Protein AF-A0A9E3TFR6-F1 (afdb_monomer_lite)

Radius of gyration: 14.47 Å; chains: 1; bounding box: 37×36×35 Å

pLDDT: mean 74.64, std 14.59, range [40.41, 90.75]

Secondary structure (DSSP, 8-state):
---PPPPPPPPEEEEESSHHHHHHHHHHHHHT--TTEEEEE-TT-TTEEEEEE-BTB--HHHHHHHHTTEEEE-----------

Foldseek 3Di:
DCPDQADKDPWWKKFAPALVLLVQLQVVVVVVPDPFKDKDADPVDSRMIIIIGGPDDDPCVVVSCVVSRMDIHGDPPPPPPPPD

Sequence (84 aa):
MYIPPREFVPWTAARFQSEEARDRFLSGVTALENTEVEAKSMPEESRGAWLRWRPGQFLGLNDVAYANGGRIILPAARRRARLA

Structure (mmCIF, N/CA/C/O backbone):
data_AF-A0A9E3TFR6-F1
#
_entry.id   AF-A0A9E3TFR6-F1
#
loop_
_atom_site.group_PDB
_atom_site.id
_atom_site.type_symbol
_atom_site.label_atom_id
_atom_site.label_alt_id
_atom_site.label_comp_id
_atom_site.label_asym_id
_atom_site.label_entity_id
_atom_site.label_seq_id
_atom_site.pdbx_PDB_ins_code
_atom_site.Cartn_x
_atom_site.Cartn_y
_atom_site.Cartn_z
_atom_site.occupancy
_atom_site.B_iso_or_equiv
_atom_site.auth_seq_id
_atom_site.auth_comp_id
_atom_site.auth_asym_id
_atom_site.auth_atom_id
_atom_site.pdbx_PDB_model_num
ATOM 1 N N . MET A 1 1 ? -12.764 17.787 22.097 1.00 40.41 1 MET A N 1
ATOM 2 C CA . MET A 1 1 ? -13.135 16.369 21.894 1.00 40.41 1 MET A CA 1
ATOM 3 C C . MET A 1 1 ? -11.909 15.630 21.390 1.00 40.41 1 MET A C 1
ATOM 5 O O . MET A 1 1 ? -11.472 15.906 20.283 1.00 40.41 1 MET A O 1
ATOM 9 N N . TYR A 1 2 ? -11.321 14.756 22.206 1.00 41.56 2 TYR A N 1
ATOM 10 C CA . TYR A 1 2 ? -10.273 13.839 21.759 1.00 41.56 2 TYR A CA 1
ATOM 11 C C . TYR A 1 2 ? -10.971 12.683 21.040 1.00 41.56 2 TYR A C 1
ATOM 13 O O . TYR A 1 2 ? -11.580 11.831 21.682 1.00 41.56 2 TYR A O 1
ATOM 21 N N . ILE A 1 3 ? -10.993 12.718 19.709 1.00 54.97 3 ILE A N 1
ATOM 22 C CA . ILE A 1 3 ? -11.442 11.572 18.919 1.00 54.97 3 ILE A CA 1
ATOM 23 C C . ILE A 1 3 ? -10.261 10.599 18.951 1.00 54.97 3 ILE A C 1
ATOM 25 O O . ILE A 1 3 ? -9.195 10.971 18.455 1.00 54.97 3 ILE A O 1
ATOM 29 N N . PRO A 1 4 ? -10.389 9.412 19.570 1.00 55.06 4 PRO A N 1
ATOM 30 C CA . PRO A 1 4 ? -9.291 8.459 19.594 1.00 55.06 4 PRO A CA 1
ATOM 31 C C . PRO A 1 4 ? -8.844 8.188 18.152 1.00 55.06 4 PRO A C 1
ATOM 33 O O . PRO A 1 4 ? -9.706 8.067 17.270 1.00 55.06 4 PRO A O 1
ATOM 36 N N . PRO A 1 5 ? -7.526 8.135 17.884 1.00 58.66 5 PRO A N 1
ATOM 37 C CA . PRO A 1 5 ? -7.039 7.821 16.553 1.00 58.66 5 PRO A CA 1
ATOM 38 C C . PRO A 1 5 ? -7.661 6.495 16.130 1.00 58.66 5 PRO A C 1
ATOM 40 O O . PRO A 1 5 ? -7.499 5.481 16.807 1.00 58.66 5 PRO A O 1
ATOM 43 N N . ARG A 1 6 ? -8.433 6.521 15.040 1.00 68.44 6 ARG A N 1
ATOM 44 C CA . ARG A 1 6 ? -9.050 5.308 14.508 1.00 68.44 6 ARG A CA 1
ATOM 45 C C . ARG A 1 6 ? -7.936 4.321 14.192 1.00 68.44 6 ARG A C 1
ATOM 47 O O . ARG A 1 6 ? -6.932 4.699 13.588 1.00 68.44 6 ARG A O 1
ATOM 54 N N . GLU A 1 7 ? -8.100 3.088 14.649 1.00 79.50 7 GLU A N 1
ATOM 55 C CA . GLU A 1 7 ? -7.099 2.050 14.443 1.00 79.50 7 GLU A CA 1
ATOM 56 C C . GLU A 1 7 ? -6.839 1.852 12.947 1.00 79.50 7 GLU A C 1
ATOM 58 O O . GLU A 1 7 ? -7.724 2.042 12.105 1.00 79.50 7 GLU A O 1
ATOM 63 N N . PHE A 1 8 ? -5.601 1.488 12.612 1.00 81.44 8 PHE A N 1
ATOM 64 C CA . PHE A 1 8 ? -5.274 1.104 11.247 1.00 81.44 8 PHE A CA 1
ATOM 65 C C . PHE A 1 8 ? -6.132 -0.087 10.827 1.00 81.44 8 PHE A C 1
ATOM 67 O O . PHE A 1 8 ? -6.281 -1.054 11.577 1.00 81.44 8 PHE A O 1
ATOM 74 N N . VAL A 1 9 ? -6.638 -0.051 9.595 1.00 81.44 9 VAL A N 1
ATOM 75 C CA . VAL A 1 9 ? -7.214 -1.247 8.985 1.00 81.44 9 VAL A CA 1
ATOM 76 C C . VAL A 1 9 ? -6.142 -2.340 8.858 1.00 81.44 9 VAL A C 1
ATOM 78 O O . VAL A 1 9 ? -4.943 -2.038 8.829 1.00 81.44 9 VAL A O 1
ATOM 81 N N . PRO A 1 10 ? -6.537 -3.620 8.757 1.00 85.69 10 PRO A N 1
ATOM 82 C CA . PRO A 1 10 ? -5.601 -4.692 8.450 1.00 85.69 10 PRO A CA 1
ATOM 83 C C . PRO A 1 10 ? -4.796 -4.418 7.175 1.00 85.69 10 PRO A C 1
ATOM 85 O O . PRO A 1 10 ? -5.272 -3.757 6.247 1.00 85.69 10 PRO A O 1
ATOM 88 N N . TRP A 1 11 ? -3.590 -4.987 7.113 1.00 86.44 11 TRP A N 1
ATOM 89 C CA . TRP A 1 11 ? -2.778 -4.956 5.900 1.00 86.44 11 TRP A CA 1
ATOM 90 C C . TRP A 1 11 ? -3.576 -5.502 4.714 1.00 86.44 11 TRP A C 1
ATOM 92 O O . TRP A 1 11 ? -4.087 -6.621 4.733 1.00 86.44 11 TRP A O 1
ATOM 102 N N . THR A 1 12 ? -3.671 -4.677 3.684 1.00 85.50 12 THR A N 1
ATOM 103 C CA . THR A 1 12 ? -4.414 -4.911 2.457 1.00 85.50 12 THR A CA 1
ATOM 104 C C . THR A 1 12 ? -3.426 -4.998 1.306 1.00 85.50 12 THR A C 1
ATOM 106 O O . THR A 1 12 ? -2.493 -4.200 1.216 1.00 85.50 12 THR A O 1
ATOM 109 N N . ALA A 1 13 ? -3.610 -5.981 0.431 1.00 88.25 13 ALA A N 1
ATOM 110 C CA . ALA A 1 13 ? -2.756 -6.137 -0.733 1.00 88.25 13 ALA A CA 1
ATOM 111 C C . ALA A 1 13 ? -3.142 -5.123 -1.814 1.00 88.25 13 ALA A C 1
ATOM 113 O O . ALA A 1 13 ? -4.321 -4.944 -2.102 1.00 88.25 13 ALA A O 1
ATOM 114 N N . ALA A 1 14 ? -2.164 -4.502 -2.461 1.00 86.56 14 ALA A N 1
ATOM 115 C CA . ALA A 1 14 ? -2.354 -3.758 -3.696 1.00 86.56 14 ALA A CA 1
ATOM 116 C C . ALA A 1 14 ? -1.454 -4.322 -4.785 1.00 86.56 14 ALA A C 1
ATOM 118 O O . ALA A 1 14 ? -0.315 -4.709 -4.523 1.00 86.56 14 ALA A O 1
ATOM 119 N N . ARG A 1 15 ? -1.976 -4.357 -6.011 1.00 88.00 15 ARG A N 1
ATOM 120 C CA . ARG A 1 15 ? -1.230 -4.777 -7.197 1.00 88.00 15 ARG A CA 1
ATOM 121 C C . ARG A 1 15 ? -1.168 -3.633 -8.193 1.00 88.00 15 ARG A C 1
ATOM 123 O O . ARG A 1 15 ? -2.188 -3.012 -8.472 1.00 88.00 15 ARG A O 1
ATOM 130 N N . PHE A 1 16 ? 0.009 -3.401 -8.748 1.00 87.31 16 PHE A N 1
ATOM 131 C CA . PHE A 1 16 ? 0.279 -2.359 -9.728 1.00 87.31 16 PHE A CA 1
ATOM 132 C C . PHE A 1 16 ? 0.481 -2.959 -11.118 1.00 87.31 16 PHE A C 1
ATOM 134 O O . PHE A 1 16 ? 0.793 -4.144 -11.272 1.00 87.31 16 PHE A O 1
ATOM 141 N N . GLN A 1 17 ? 0.289 -2.140 -12.148 1.00 87.00 17 GLN A N 1
ATOM 142 C CA . GLN A 1 17 ? 0.517 -2.546 -13.535 1.00 87.00 17 GLN A CA 1
ATOM 143 C C . GLN A 1 17 ? 1.984 -2.928 -13.811 1.00 87.00 17 GLN A C 1
ATOM 145 O O . GLN A 1 17 ? 2.240 -3.917 -14.503 1.00 87.00 17 GLN A O 1
ATOM 150 N N . SER A 1 18 ? 2.934 -2.207 -13.206 1.00 88.06 18 SER A N 1
ATOM 151 C CA . SER A 1 18 ? 4.381 -2.415 -13.330 1.00 88.06 18 SER A CA 1
ATOM 152 C C . SER A 1 18 ? 5.105 -2.205 -11.995 1.00 88.06 18 SER A C 1
ATOM 154 O O . SER A 1 18 ? 4.539 -1.660 -11.045 1.00 88.06 18 SER A O 1
ATOM 156 N N . GLU A 1 19 ? 6.361 -2.654 -11.930 1.00 89.62 19 GLU A N 1
ATOM 157 C CA . GLU A 1 19 ? 7.239 -2.450 -10.772 1.00 89.62 19 GLU A CA 1
ATOM 158 C C . GLU A 1 19 ? 7.522 -0.957 -10.535 1.00 89.62 19 GLU A C 1
ATOM 160 O O . GLU A 1 19 ? 7.368 -0.460 -9.424 1.00 89.62 19 GLU A O 1
ATOM 165 N N . GLU A 1 20 ? 7.799 -0.204 -11.601 1.00 88.00 20 GLU A N 1
ATOM 166 C CA . GLU A 1 20 ? 8.004 1.247 -11.522 1.00 88.00 20 GLU A CA 1
ATOM 167 C C . GLU A 1 20 ? 6.790 1.975 -10.934 1.00 88.00 20 GLU A C 1
ATOM 169 O O . GLU A 1 20 ? 6.928 2.952 -10.200 1.00 88.00 20 GLU A O 1
ATOM 174 N N . ALA A 1 21 ? 5.583 1.505 -11.252 1.00 86.38 21 ALA A N 1
ATOM 175 C CA . ALA A 1 21 ? 4.357 2.110 -10.759 1.00 86.38 21 ALA A CA 1
ATOM 176 C C . ALA A 1 21 ? 4.137 1.815 -9.262 1.00 86.38 21 ALA A C 1
ATOM 178 O O . ALA A 1 21 ? 3.722 2.703 -8.515 1.00 86.38 21 ALA A O 1
ATOM 179 N N . ARG A 1 22 ? 4.508 0.611 -8.799 1.00 90.31 22 ARG A N 1
ATOM 180 C CA . ARG A 1 22 ? 4.611 0.281 -7.366 1.00 90.31 22 ARG A CA 1
ATOM 181 C C . ARG A 1 22 ? 5.611 1.209 -6.671 1.00 90.31 22 ARG A C 1
ATOM 183 O O . ARG A 1 22 ? 5.304 1.736 -5.607 1.00 90.31 22 ARG A O 1
ATOM 190 N N . ASP A 1 23 ? 6.782 1.431 -7.257 1.00 89.25 23 ASP A N 1
ATOM 191 C CA . ASP A 1 23 ? 7.844 2.218 -6.618 1.00 89.25 23 ASP A CA 1
ATOM 192 C C . ASP A 1 23 ? 7.513 3.706 -6.540 1.00 89.25 23 ASP A C 1
ATOM 194 O O . ASP A 1 23 ? 7.701 4.323 -5.490 1.00 89.25 23 ASP A O 1
ATOM 198 N N . ARG A 1 24 ? 6.926 4.275 -7.601 1.00 87.19 24 ARG A N 1
ATOM 199 C CA . ARG A 1 24 ? 6.384 5.643 -7.565 1.00 87.19 24 ARG A CA 1
ATOM 200 C C . ARG A 1 24 ? 5.306 5.790 -6.500 1.00 87.19 24 ARG A C 1
ATOM 202 O O . ARG A 1 24 ? 5.303 6.781 -5.775 1.00 87.19 24 ARG A O 1
ATOM 209 N N . PHE A 1 25 ? 4.436 4.792 -6.361 1.00 86.06 25 PHE A N 1
ATOM 210 C CA . PHE A 1 25 ? 3.443 4.768 -5.295 1.00 86.06 25 PHE A CA 1
ATOM 211 C C . PHE A 1 25 ? 4.097 4.748 -3.901 1.00 86.06 25 PHE A C 1
ATOM 213 O O . PHE A 1 25 ? 3.742 5.566 -3.055 1.00 86.06 25 PHE A O 1
ATOM 220 N N . LEU A 1 26 ? 5.065 3.856 -3.653 1.00 86.56 26 LEU A N 1
ATOM 221 C CA . LEU A 1 26 ? 5.753 3.749 -2.357 1.00 86.56 26 LEU A CA 1
ATOM 222 C C . LEU A 1 26 ? 6.490 5.046 -1.999 1.00 86.56 26 LEU A C 1
ATOM 224 O O . LEU A 1 26 ? 6.421 5.512 -0.859 1.00 86.56 26 LEU A O 1
ATOM 228 N N . SER A 1 27 ? 7.146 5.656 -2.986 1.00 86.31 27 SER A N 1
ATOM 229 C CA . SER A 1 27 ? 7.803 6.952 -2.839 1.00 86.31 27 SER A CA 1
ATOM 230 C C . SER A 1 27 ? 6.795 8.066 -2.538 1.00 86.31 27 SER A C 1
ATOM 232 O O . SER A 1 27 ? 7.004 8.831 -1.600 1.00 86.31 27 SER A O 1
ATOM 234 N N . GLY A 1 28 ? 5.663 8.101 -3.249 1.00 82.00 28 GLY A N 1
ATOM 235 C CA . GLY A 1 28 ? 4.583 9.059 -3.010 1.00 82.00 28 GLY A CA 1
ATOM 236 C C . GLY A 1 28 ? 3.975 8.940 -1.613 1.00 82.00 28 GLY A C 1
ATOM 237 O O . GLY A 1 28 ? 3.762 9.951 -0.955 1.00 82.00 28 GLY A O 1
ATOM 238 N N . VAL A 1 29 ? 3.759 7.716 -1.117 1.00 80.12 29 VAL A N 1
ATOM 239 C CA . VAL A 1 29 ? 3.275 7.489 0.256 1.00 80.12 29 VAL A CA 1
ATOM 240 C C . VAL A 1 29 ? 4.297 7.943 1.294 1.00 80.12 29 VAL A C 1
ATOM 242 O O . VAL A 1 29 ? 3.922 8.587 2.268 1.00 80.12 29 VAL A O 1
ATOM 245 N N . THR A 1 30 ? 5.582 7.658 1.075 1.00 80.31 30 THR A N 1
ATOM 246 C CA . THR A 1 30 ? 6.655 8.101 1.981 1.00 80.31 30 THR A CA 1
ATOM 247 C C . THR A 1 30 ? 6.755 9.629 2.023 1.00 80.31 30 THR A C 1
ATOM 249 O O . THR A 1 30 ? 6.990 10.204 3.081 1.00 80.31 30 THR A O 1
ATOM 252 N N . ALA A 1 31 ? 6.526 10.293 0.886 1.00 77.81 31 ALA A N 1
ATOM 253 C CA . ALA A 1 31 ? 6.569 11.747 0.765 1.00 77.81 31 ALA A CA 1
ATOM 254 C C . ALA A 1 31 ? 5.365 12.468 1.391 1.00 77.81 31 ALA A C 1
ATOM 256 O O . ALA A 1 31 ? 5.446 13.669 1.626 1.00 77.81 31 ALA A O 1
ATOM 257 N N . LEU A 1 32 ? 4.256 11.775 1.671 1.00 72.19 32 LEU A N 1
ATOM 258 C CA . LEU A 1 32 ? 3.061 12.411 2.231 1.00 72.19 32 LEU A CA 1
ATOM 259 C C . LEU A 1 32 ? 3.239 12.885 3.686 1.00 72.19 32 LEU A C 1
ATOM 261 O O . LEU A 1 32 ? 2.315 13.510 4.195 1.00 72.19 32 LEU A O 1
ATOM 265 N N . GLU A 1 33 ? 4.367 12.584 4.356 1.00 66.19 33 GLU A N 1
ATOM 266 C CA . GLU A 1 33 ? 4.652 12.862 5.787 1.00 66.19 33 GLU A CA 1
ATOM 267 C C . GLU A 1 33 ? 3.470 12.552 6.729 1.00 66.19 33 GLU A C 1
ATOM 269 O O . GLU A 1 33 ? 3.371 13.052 7.850 1.00 66.19 33 GLU A O 1
ATOM 274 N N . ASN A 1 34 ? 2.543 11.707 6.277 1.00 67.50 34 ASN A N 1
ATOM 275 C CA . ASN A 1 34 ? 1.272 11.509 6.935 1.00 67.50 34 ASN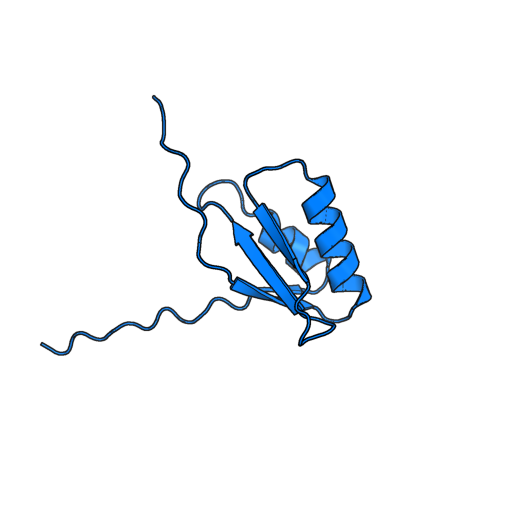 A CA 1
ATOM 276 C C . ASN A 1 34 ? 1.293 10.164 7.658 1.00 67.50 34 ASN A C 1
ATOM 278 O O . ASN A 1 34 ? 1.359 9.103 7.040 1.00 67.50 34 ASN A O 1
ATOM 282 N N . THR A 1 35 ? 1.191 10.210 8.987 1.00 71.38 35 THR A N 1
ATOM 283 C CA . THR A 1 35 ? 1.162 9.030 9.876 1.00 71.38 35 THR A CA 1
ATOM 284 C C . THR A 1 35 ? -0.105 8.175 9.736 1.00 71.38 35 THR A C 1
ATOM 286 O O . THR A 1 35 ? -0.320 7.233 10.498 1.00 71.38 35 THR A O 1
ATOM 289 N N . GLU A 1 36 ? -0.980 8.510 8.792 1.00 78.00 36 GLU A N 1
ATOM 290 C CA . GLU A 1 36 ? -2.273 7.865 8.586 1.00 78.00 36 GLU A CA 1
ATOM 291 C C . GLU A 1 36 ? -2.249 6.741 7.551 1.00 78.00 36 GLU A C 1
ATOM 293 O O . GLU A 1 36 ? -3.217 5.978 7.471 1.00 78.00 36 GLU A O 1
ATOM 298 N N . VAL A 1 37 ? -1.160 6.614 6.788 1.00 80.44 37 VAL A N 1
ATOM 299 C CA . VAL A 1 37 ? -0.973 5.582 5.767 1.00 80.44 37 VAL A CA 1
ATOM 300 C C . VAL A 1 37 ? 0.388 4.933 5.930 1.00 80.44 37 VAL A C 1
ATOM 302 O O . VAL A 1 37 ? 1.399 5.606 6.077 1.00 80.44 37 VAL A O 1
ATOM 305 N N . GLU A 1 38 ? 0.419 3.611 5.826 1.00 85.44 38 GLU A N 1
ATOM 306 C CA . GLU A 1 38 ? 1.662 2.868 5.713 1.00 85.44 38 GLU A CA 1
ATOM 307 C C . GLU A 1 38 ? 1.637 1.971 4.484 1.00 85.44 38 GLU A C 1
ATOM 309 O O . GLU A 1 38 ? 0.641 1.295 4.203 1.00 85.44 38 GLU A O 1
ATOM 314 N N . ALA A 1 39 ? 2.762 1.944 3.774 1.00 87.44 39 ALA A N 1
ATOM 315 C CA . ALA A 1 39 ? 2.968 1.109 2.607 1.00 87.44 39 ALA A CA 1
ATOM 316 C C . ALA A 1 39 ? 4.339 0.428 2.659 1.00 87.44 39 ALA A C 1
ATOM 318 O O . ALA A 1 39 ? 5.323 1.027 3.085 1.00 87.44 39 ALA A O 1
ATOM 319 N N . LYS A 1 40 ? 4.409 -0.827 2.214 1.00 90.06 40 LYS A N 1
ATOM 320 C CA . LYS A 1 40 ? 5.660 -1.589 2.079 1.00 90.06 40 LYS A CA 1
ATOM 321 C C . LYS A 1 40 ? 5.607 -2.492 0.853 1.00 90.06 40 LYS A C 1
ATOM 323 O O . LYS A 1 40 ? 4.531 -2.958 0.479 1.00 90.06 40 LYS A O 1
ATOM 328 N N . SER A 1 41 ? 6.751 -2.762 0.234 1.00 88.69 41 SER A N 1
ATOM 329 C CA . SER A 1 41 ? 6.834 -3.693 -0.894 1.00 88.69 41 SER A CA 1
ATOM 330 C C . SER A 1 41 ? 6.469 -5.123 -0.475 1.00 88.69 41 SER A C 1
ATOM 332 O O . SER A 1 41 ? 6.641 -5.524 0.681 1.00 88.69 41 SER A O 1
ATOM 334 N N . MET A 1 42 ? 5.928 -5.898 -1.417 1.00 89.62 42 MET A N 1
ATOM 335 C CA . MET A 1 42 ? 5.755 -7.339 -1.247 1.00 89.62 42 MET A CA 1
ATOM 336 C C . MET A 1 42 ? 6.996 -8.068 -1.772 1.00 89.62 42 MET A C 1
ATOM 338 O O . MET A 1 42 ? 7.285 -7.956 -2.960 1.00 89.62 42 MET A O 1
ATOM 342 N N . PRO A 1 43 ? 7.712 -8.844 -0.941 1.00 80.31 43 PRO A N 1
ATOM 343 C CA . PRO A 1 43 ? 8.899 -9.568 -1.401 1.00 80.31 43 PRO A CA 1
ATOM 344 C C . PRO A 1 43 ? 8.567 -10.683 -2.407 1.00 80.31 43 PRO A C 1
ATOM 346 O O . PRO A 1 43 ? 9.392 -11.015 -3.247 1.00 80.31 43 PRO A O 1
ATOM 349 N N . GLU A 1 44 ? 7.356 -11.241 -2.347 1.00 84.94 44 GLU A N 1
ATOM 350 C CA . GLU A 1 44 ? 6.915 -12.359 -3.197 1.00 84.94 44 GLU A CA 1
ATOM 351 C C . GLU A 1 44 ? 6.275 -11.909 -4.522 1.00 84.94 44 GLU A C 1
ATOM 353 O O . GLU A 1 44 ? 5.990 -12.730 -5.389 1.00 84.94 44 GLU A O 1
ATOM 358 N N . GLU A 1 45 ? 6.022 -10.609 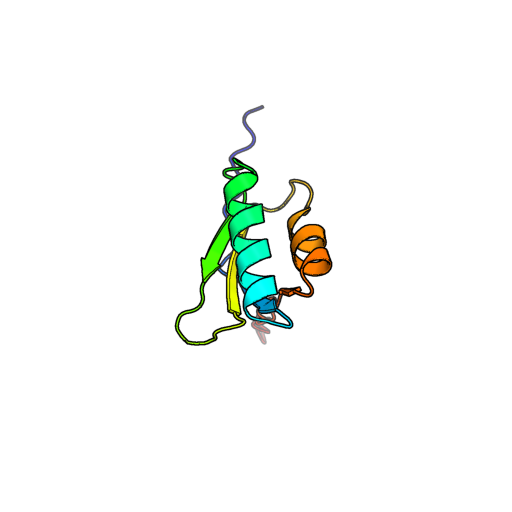-4.698 1.00 84.31 45 GLU A N 1
ATOM 359 C CA . GLU A 1 45 ? 5.335 -10.073 -5.871 1.00 84.31 45 GLU A CA 1
ATOM 360 C C . GLU A 1 45 ? 5.956 -8.722 -6.245 1.00 84.31 45 GLU A C 1
ATOM 362 O O . GLU A 1 45 ? 5.658 -7.697 -5.634 1.00 84.31 45 GLU A O 1
ATOM 367 N N . SER A 1 46 ? 6.773 -8.695 -7.303 1.00 85.88 46 SER A N 1
ATOM 368 C CA . SER A 1 46 ? 7.447 -7.482 -7.801 1.00 85.88 46 SER A CA 1
ATOM 369 C C . SER A 1 46 ? 6.486 -6.335 -8.133 1.00 85.88 46 SER A C 1
ATOM 371 O O . SER A 1 46 ? 6.865 -5.174 -8.161 1.00 85.88 46 SER A O 1
ATOM 373 N N . ARG A 1 47 ? 5.202 -6.612 -8.352 1.00 89.56 47 ARG A N 1
ATOM 374 C CA . ARG A 1 47 ? 4.181 -5.578 -8.592 1.00 89.56 47 ARG A CA 1
ATOM 375 C C . ARG A 1 47 ? 3.249 -5.363 -7.402 1.00 89.56 47 ARG A C 1
ATOM 377 O O . ARG A 1 47 ? 2.203 -4.740 -7.557 1.00 89.56 47 ARG A O 1
ATOM 384 N N . GLY A 1 48 ? 3.574 -5.926 -6.246 1.00 89.88 48 GLY A N 1
ATOM 385 C CA . GLY A 1 48 ? 2.746 -5.917 -5.050 1.00 89.88 48 GLY A CA 1
ATOM 386 C C . GLY A 1 48 ? 3.243 -4.931 -3.996 1.00 89.88 48 GLY A C 1
ATOM 387 O O . GLY A 1 48 ? 4.446 -4.779 -3.783 1.00 89.88 48 GLY A O 1
ATOM 388 N N . ALA A 1 49 ? 2.309 -4.303 -3.286 1.00 90.75 49 ALA A N 1
ATOM 389 C CA . ALA A 1 49 ? 2.589 -3.588 -2.044 1.00 90.75 49 ALA A CA 1
ATOM 390 C C . ALA A 1 49 ? 1.543 -3.930 -0.980 1.00 90.75 49 ALA A C 1
ATOM 392 O O . ALA A 1 49 ? 0.358 -4.083 -1.276 1.00 90.75 49 ALA A O 1
ATOM 393 N N . TRP A 1 50 ? 1.978 -4.036 0.270 1.00 89.44 50 TRP A N 1
ATOM 394 C CA . TRP A 1 50 ? 1.095 -4.085 1.428 1.00 89.44 50 TRP A CA 1
ATOM 395 C C . TRP A 1 50 ? 0.782 -2.668 1.881 1.00 89.44 50 TRP A C 1
ATOM 397 O O . TRP A 1 50 ? 1.702 -1.873 2.057 1.00 89.44 50 TRP A O 1
ATOM 407 N N . LEU A 1 51 ? -0.498 -2.383 2.115 1.00 86.50 51 LEU A N 1
ATOM 408 C CA . LEU A 1 51 ? -1.006 -1.075 2.522 1.00 86.50 51 LEU A CA 1
ATOM 409 C C . LEU A 1 51 ? -1.863 -1.190 3.782 1.00 86.50 51 LEU A C 1
ATOM 411 O O . LEU A 1 51 ? -2.642 -2.133 3.907 1.00 86.50 51 LEU A O 1
ATOM 415 N N . ARG A 1 52 ? -1.791 -0.216 4.684 1.00 84.69 52 ARG A N 1
ATOM 416 C CA . ARG A 1 52 ? -2.796 -0.012 5.738 1.00 84.69 52 ARG A CA 1
ATOM 417 C C . ARG A 1 52 ? -3.029 1.474 5.962 1.00 84.69 52 ARG A C 1
ATOM 419 O O . ARG A 1 52 ? -2.131 2.281 5.753 1.00 84.69 52 ARG A O 1
ATOM 426 N N . TRP A 1 53 ? -4.235 1.835 6.382 1.00 83.19 53 TRP A N 1
ATOM 427 C CA . TRP A 1 53 ? -4.627 3.228 6.603 1.00 83.19 53 TRP A CA 1
ATOM 428 C C . TRP A 1 53 ? -5.612 3.370 7.759 1.00 83.19 53 TRP A C 1
ATOM 430 O O . TRP A 1 53 ? -6.244 2.395 8.171 1.00 83.19 53 TRP A O 1
ATOM 440 N N . ARG A 1 54 ? -5.773 4.587 8.277 1.00 80.25 54 ARG A N 1
ATOM 441 C CA . ARG A 1 54 ? -6.811 4.901 9.270 1.00 80.25 54 ARG A CA 1
ATOM 442 C C . ARG A 1 54 ? -8.114 5.319 8.570 1.00 80.25 54 ARG A C 1
ATOM 444 O O . ARG A 1 54 ? -8.090 6.187 7.700 1.00 80.25 54 ARG A O 1
ATOM 451 N N . PRO A 1 55 ? -9.270 4.709 8.885 1.00 73.12 55 PRO A N 1
ATOM 452 C CA . PRO A 1 55 ? -10.517 4.995 8.178 1.00 73.12 55 PRO A CA 1
ATOM 453 C C . PRO A 1 55 ? -11.080 6.379 8.537 1.00 73.12 55 PRO A C 1
ATOM 455 O O . PRO A 1 55 ? -11.259 6.688 9.708 1.00 73.12 55 PRO A O 1
ATOM 458 N N . GLY A 1 56 ? -11.479 7.186 7.550 1.00 66.62 56 GLY A N 1
ATOM 459 C CA . GLY A 1 56 ? -12.245 8.426 7.760 1.00 66.62 56 GLY A CA 1
ATOM 460 C C . GLY A 1 56 ? -11.500 9.744 7.609 1.00 66.62 56 GLY A C 1
ATOM 461 O O . GLY A 1 56 ? -12.142 10.782 7.739 1.00 66.62 56 GLY A O 1
ATOM 462 N N . GLN A 1 57 ? -10.210 9.715 7.294 1.00 58.25 57 GLN A N 1
ATOM 463 C CA . GLN A 1 57 ? -9.569 10.829 6.605 1.00 58.25 57 GLN A CA 1
ATOM 464 C C . GLN A 1 57 ? -9.473 10.496 5.118 1.00 58.25 57 GLN A C 1
ATOM 466 O O . GLN A 1 57 ? -9.358 9.329 4.740 1.00 58.25 57 GLN A O 1
ATOM 4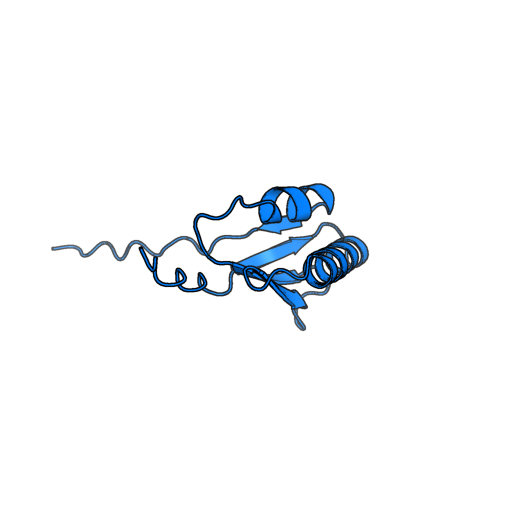71 N N . PHE A 1 58 ? -9.680 11.518 4.290 1.00 53.44 58 PHE A N 1
ATOM 472 C CA . PHE A 1 58 ? -9.957 11.413 2.861 1.00 53.44 58 PHE A CA 1
ATOM 473 C C . PHE A 1 58 ? -8.937 10.491 2.178 1.00 53.44 58 PHE A C 1
ATOM 475 O O . PHE A 1 58 ? -7.732 10.727 2.233 1.00 53.44 58 PHE A O 1
ATOM 482 N N . LEU A 1 59 ? -9.431 9.401 1.582 1.00 58.34 59 LEU A N 1
ATOM 483 C CA . LEU A 1 59 ? -8.637 8.319 1.000 1.00 58.34 59 LEU A CA 1
ATOM 484 C C . LEU A 1 59 ? -7.994 8.750 -0.326 1.00 58.34 59 LEU A C 1
ATOM 486 O O . LEU A 1 59 ? -8.230 8.123 -1.357 1.00 58.34 59 LEU A O 1
ATOM 490 N N . GLY A 1 60 ? -7.107 9.748 -0.284 1.00 63.38 60 GLY A N 1
ATOM 491 C CA . GLY A 1 60 ? -6.184 10.045 -1.384 1.00 63.38 60 GLY A CA 1
ATOM 492 C C . GLY A 1 60 ? -5.324 8.830 -1.747 1.00 63.38 60 GLY A C 1
ATOM 493 O O . GLY A 1 60 ? -4.753 8.766 -2.817 1.00 63.38 60 GLY A O 1
ATOM 494 N N . LEU A 1 61 ? -5.293 7.804 -0.898 1.00 68.00 61 LEU A N 1
ATOM 495 C CA . LEU A 1 61 ? -4.708 6.494 -1.164 1.00 68.00 61 LEU A CA 1
ATOM 496 C C . LEU A 1 61 ? -5.318 5.788 -2.385 1.00 68.00 61 LEU A C 1
ATOM 498 O O . LEU A 1 61 ? -4.581 5.169 -3.147 1.00 68.00 61 LEU A O 1
ATOM 502 N N . ASN A 1 62 ? -6.639 5.884 -2.584 1.00 69.62 62 ASN A N 1
ATOM 503 C CA . ASN A 1 62 ? -7.277 5.343 -3.787 1.00 69.62 62 ASN A CA 1
ATOM 504 C C . ASN A 1 62 ? -6.866 6.149 -5.017 1.00 69.62 62 ASN A C 1
ATOM 506 O O . ASN A 1 62 ? -6.546 5.551 -6.038 1.00 69.62 62 ASN A O 1
ATOM 510 N N . ASP A 1 63 ? -6.808 7.476 -4.899 1.00 70.31 63 ASP A N 1
ATOM 511 C CA . ASP A 1 63 ? -6.401 8.363 -5.991 1.00 70.31 63 ASP A CA 1
ATOM 512 C C . ASP A 1 63 ? -4.922 8.172 -6.348 1.00 70.31 63 ASP A C 1
ATOM 514 O O . ASP A 1 63 ? -4.574 8.086 -7.519 1.00 70.31 63 ASP A O 1
ATOM 518 N N . VAL A 1 64 ? -4.047 8.018 -5.352 1.00 71.38 64 VAL A N 1
ATOM 519 C CA . VAL A 1 64 ? -2.610 7.764 -5.517 1.00 71.38 64 VAL A CA 1
ATOM 520 C C . VAL A 1 64 ? -2.374 6.358 -6.062 1.00 71.38 64 VAL A C 1
ATOM 522 O O . VAL A 1 64 ? -1.548 6.189 -6.959 1.00 71.38 64 VAL A O 1
ATOM 525 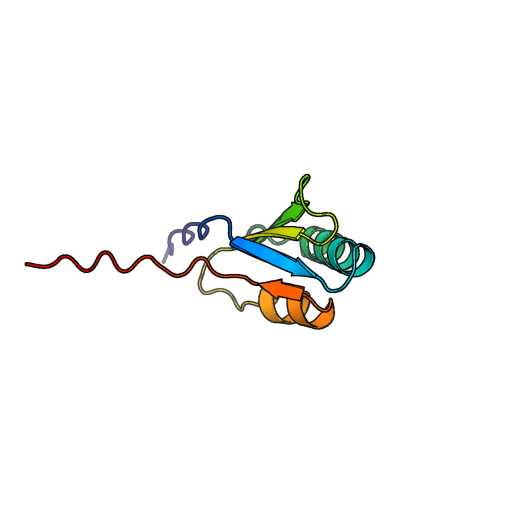N N . ALA A 1 65 ? -3.107 5.345 -5.585 1.00 74.12 65 ALA A N 1
ATOM 526 C CA . ALA A 1 65 ? -3.058 4.008 -6.169 1.00 74.12 65 ALA A CA 1
ATOM 527 C C . ALA A 1 65 ? -3.520 4.050 -7.630 1.00 74.12 65 ALA A C 1
ATOM 529 O O . ALA A 1 65 ? -2.796 3.577 -8.499 1.00 74.12 65 ALA A O 1
ATOM 530 N N . TYR A 1 66 ? -4.656 4.683 -7.921 1.00 72.25 66 TYR A N 1
ATOM 531 C CA . TYR A 1 66 ? -5.200 4.808 -9.272 1.00 72.25 66 TYR A CA 1
ATOM 532 C C . TYR A 1 66 ? -4.271 5.586 -10.216 1.00 72.25 66 TYR A C 1
ATOM 534 O O . TYR A 1 66 ? -3.984 5.113 -11.314 1.00 72.25 66 TYR A O 1
ATOM 542 N N . ALA A 1 67 ? -3.722 6.723 -9.776 1.00 75.44 67 ALA A N 1
ATOM 543 C CA . ALA A 1 67 ? -2.761 7.529 -10.534 1.00 75.44 67 ALA A CA 1
ATOM 544 C C . ALA A 1 67 ? -1.486 6.749 -10.884 1.00 75.44 67 ALA A C 1
ATOM 546 O O . ALA A 1 67 ? -0.862 6.997 -11.913 1.00 75.44 67 ALA A O 1
ATOM 547 N N . ASN A 1 68 ? -1.126 5.767 -10.056 1.00 77.12 68 ASN A N 1
ATOM 548 C CA . ASN A 1 68 ? -0.009 4.861 -10.293 1.00 77.12 68 ASN A CA 1
ATOM 549 C C . ASN A 1 68 ? -0.457 3.508 -10.885 1.00 77.12 68 ASN A C 1
ATOM 551 O O . ASN A 1 68 ? 0.272 2.524 -10.800 1.00 77.12 68 ASN A O 1
ATOM 555 N N . GLY A 1 69 ? -1.648 3.405 -11.485 1.00 80.44 69 GLY A N 1
ATOM 556 C CA . GLY A 1 69 ? -2.119 2.167 -12.125 1.00 80.44 69 GLY A CA 1
ATOM 557 C C . GLY A 1 69 ? -2.221 0.974 -11.165 1.00 80.44 69 GLY A C 1
ATOM 558 O O . GLY A 1 69 ? -1.976 -0.174 -11.543 1.00 80.44 69 GLY A O 1
ATOM 559 N N . GLY A 1 70 ? -2.505 1.263 -9.901 1.00 80.62 70 GLY A N 1
ATOM 560 C CA . GLY A 1 70 ? -2.668 0.328 -8.804 1.00 80.62 70 GLY A CA 1
ATOM 561 C C . GLY A 1 70 ? -4.127 -0.041 -8.570 1.00 80.62 70 GLY A C 1
ATOM 562 O O . GLY A 1 70 ? -5.043 0.762 -8.740 1.00 80.62 70 GLY A O 1
ATOM 563 N N . ARG A 1 71 ? -4.341 -1.275 -8.121 1.00 82.56 71 ARG A N 1
ATOM 564 C CA . ARG A 1 71 ? -5.629 -1.786 -7.664 1.00 82.56 71 ARG A CA 1
ATOM 565 C C . ARG A 1 71 ? -5.478 -2.325 -6.251 1.00 82.56 71 ARG A C 1
ATOM 567 O O . ARG A 1 71 ? -4.731 -3.277 -6.022 1.00 82.56 71 ARG A O 1
ATOM 574 N N . ILE A 1 72 ? -6.218 -1.732 -5.320 1.00 80.81 72 ILE A N 1
ATOM 575 C CA . ILE A 1 72 ? -6.304 -2.211 -3.941 1.00 80.81 72 ILE A CA 1
ATOM 576 C C . ILE A 1 72 ? -7.232 -3.429 -3.911 1.00 80.81 72 ILE A C 1
ATOM 578 O O . ILE A 1 72 ? -8.369 -3.388 -4.384 1.00 80.81 72 ILE A O 1
ATOM 582 N N . ILE A 1 73 ? -6.727 -4.531 -3.371 1.00 80.38 73 ILE A N 1
ATOM 583 C CA . ILE A 1 73 ? -7.422 -5.804 -3.231 1.00 80.38 73 ILE A CA 1
ATOM 584 C C . ILE A 1 73 ? -7.824 -5.924 -1.769 1.00 80.38 73 ILE A C 1
ATOM 586 O O . ILE A 1 73 ? -7.062 -6.396 -0.924 1.00 80.38 73 ILE A O 1
ATOM 590 N N . LEU A 1 74 ? -9.041 -5.477 -1.469 1.00 68.94 74 LEU A N 1
ATOM 591 C CA . LEU A 1 74 ? -9.618 -5.682 -0.150 1.00 68.94 74 LEU A CA 1
ATOM 592 C C . LEU A 1 74 ? -9.838 -7.184 0.052 1.00 68.94 74 LEU A C 1
ATOM 594 O O . LEU A 1 74 ? -10.492 -7.810 -0.793 1.00 68.94 74 LEU A O 1
ATOM 598 N N . PRO A 1 75 ? -9.327 -7.782 1.144 1.00 57.72 75 PRO A N 1
ATOM 599 C CA . PRO A 1 75 ? -9.737 -9.128 1.491 1.00 57.72 75 PRO A CA 1
ATOM 600 C C . PRO A 1 75 ? -11.256 -9.094 1.630 1.00 57.72 75 PRO A C 1
ATOM 602 O O . PRO A 1 75 ? -11.792 -8.281 2.387 1.00 57.72 75 PRO A O 1
ATOM 605 N N . ALA A 1 76 ? -11.955 -9.939 0.865 1.00 56.00 76 ALA A N 1
ATOM 606 C CA . ALA A 1 76 ? -13.384 -10.116 1.050 1.00 56.00 76 ALA A CA 1
ATOM 607 C C . ALA A 1 76 ? -13.577 -10.403 2.535 1.00 56.00 76 ALA A C 1
ATOM 609 O O . ALA A 1 76 ? -13.044 -11.397 3.040 1.00 56.00 76 ALA A O 1
ATOM 610 N N . ALA A 1 77 ? -14.258 -9.499 3.247 1.00 48.97 77 ALA A N 1
ATOM 611 C CA . ALA A 1 77 ? -14.638 -9.751 4.619 1.00 48.97 77 ALA A CA 1
ATOM 612 C C . ALA A 1 77 ? -15.338 -11.103 4.574 1.00 48.97 77 ALA A C 1
ATOM 614 O O . ALA A 1 77 ? -16.401 -11.225 3.961 1.00 48.97 77 ALA A O 1
ATOM 615 N N . ARG A 1 78 ? -14.704 -12.146 5.127 1.00 46.31 78 ARG A N 1
ATOM 616 C CA . ARG A 1 78 ? -15.383 -13.412 5.345 1.00 46.31 78 ARG A CA 1
ATOM 617 C C . ARG A 1 78 ? -16.541 -13.030 6.248 1.00 46.31 78 ARG A C 1
ATOM 619 O O . ARG A 1 78 ? -16.366 -12.911 7.458 1.00 46.31 78 ARG A O 1
ATOM 626 N N . ARG A 1 79 ? -17.722 -12.806 5.660 1.00 44.19 79 ARG A N 1
ATOM 627 C CA . ARG A 1 79 ? -18.985 -12.996 6.350 1.00 44.19 79 ARG A CA 1
ATOM 628 C C . ARG A 1 79 ? -18.862 -14.417 6.867 1.00 44.19 79 ARG A C 1
ATOM 630 O O . ARG A 1 79 ? -19.094 -15.374 6.137 1.00 44.19 79 ARG A O 1
ATOM 637 N N . ARG A 1 80 ? -18.444 -14.563 8.125 1.00 46.75 80 ARG A N 1
ATOM 638 C CA . ARG A 1 80 ? -18.906 -15.682 8.922 1.00 46.75 80 ARG A CA 1
ATOM 639 C C . ARG A 1 80 ? -20.413 -15.499 8.915 1.00 46.75 80 ARG A C 1
ATOM 641 O O . ARG A 1 80 ? -20.951 -14.721 9.696 1.00 46.75 80 ARG A O 1
ATOM 648 N N . ALA A 1 81 ? -21.073 -16.134 7.950 1.00 45.47 81 ALA A N 1
ATOM 649 C CA . ALA A 1 81 ? -22.450 -16.518 8.113 1.00 45.47 81 ALA A CA 1
ATOM 650 C C . ALA A 1 81 ? -22.442 -17.361 9.386 1.00 45.47 81 ALA A C 1
ATOM 652 O O . 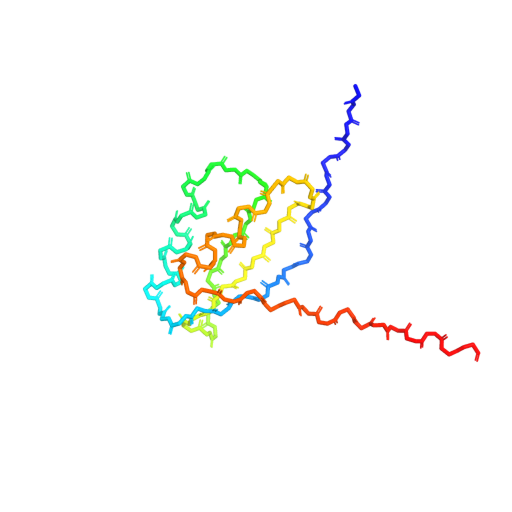ALA A 1 81 ? -22.019 -18.515 9.390 1.00 45.47 81 ALA A O 1
ATOM 653 N N . ARG A 1 82 ? -22.773 -16.718 10.505 1.00 44.53 82 ARG A N 1
ATOM 654 C CA . ARG A 1 82 ? -23.208 -17.413 11.698 1.00 44.53 82 ARG A CA 1
ATOM 655 C C . ARG A 1 82 ? -24.557 -17.990 11.295 1.00 44.53 82 ARG A C 1
ATOM 657 O O . ARG A 1 82 ? -25.565 -17.301 11.381 1.00 44.53 82 ARG A O 1
ATOM 664 N N . LEU A 1 83 ? -24.524 -19.182 10.702 1.00 45.94 83 LEU A N 1
ATOM 665 C CA . LEU A 1 83 ? -25.705 -20.022 10.620 1.00 45.94 83 LEU A CA 1
ATOM 666 C C . LEU A 1 83 ? -26.096 -20.280 12.075 1.00 45.94 83 LEU A C 1
ATOM 668 O O . LEU A 1 83 ? -25.290 -20.791 12.859 1.00 45.94 83 LEU A O 1
ATOM 672 N N . ALA A 1 84 ? -27.242 -19.703 12.425 1.00 48.19 84 ALA A N 1
ATOM 673 C CA . ALA A 1 84 ? -27.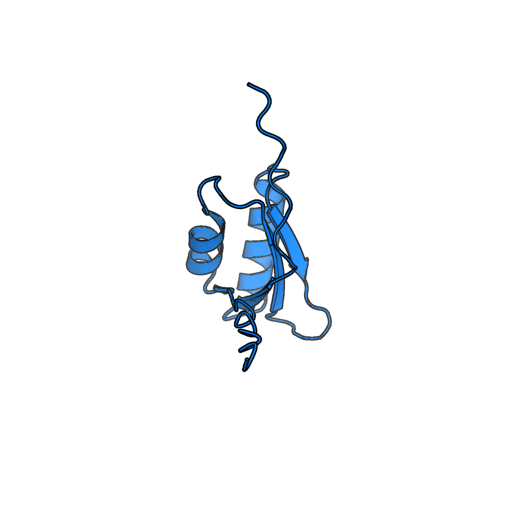967 -19.949 13.656 1.00 48.19 84 ALA A CA 1
ATOM 674 C C . ALA A 1 84 ? -28.495 -21.386 13.671 1.00 48.19 84 ALA A C 1
ATOM 676 O O . ALA A 1 84 ? -28.707 -21.937 12.564 1.00 48.19 84 ALA A O 1
#